Protein AF-A0A6G4A7C7-F1 (afdb_monomer_lite)

Foldseek 3Di:
DDDPDPDDPPPPDDDPPPDPDPDDQPCQVQAQHKDFQQAWFQDPVRDIDHHRFIKHFHDWDADPVRFIKTWIWGFDADPNDTDIDIDTGHGPVRRD

Secondary structure (DSSP, 8-state):
---------------------S---SSGGGTTSEEE-SS-EE-TTS-EEPTT-EEEEEEEEE-TT--EEEEEEEEEEETTEEEEEEEEEEEHHHH-

Sequence (96 aa):
MYQNSYGYPNVYHNQYLDYHYNRTPEFANKIGQFFTIPHPVTLSTGYTIPANTRIFIHNVSITSTGEELVTIVVSILKGGSWVSETIRDIPAKQLS

Structure (mmCIF, N/CA/C/O backbone):
data_AF-A0A6G4A7C7-F1
#
_entry.id   AF-A0A6G4A7C7-F1
#
loop_
_atom_site.group_PDB
_atom_site.id
_atom_site.type_symbol
_atom_site.label_atom_id
_atom_site.label_alt_id
_atom_site.label_comp_id
_atom_site.label_asym_id
_atom_site.label_entity_id
_atom_site.label_seq_id
_atom_site.pdbx_PDB_ins_code
_atom_site.Cartn_x
_atom_site.Cartn_y
_atom_site.Cartn_z
_atom_site.occupancy
_atom_site.B_iso_or_equiv
_atom_site.auth_seq_id
_atom_site.auth_comp_id
_atom_site.auth_asym_id
_atom_site.auth_atom_id
_atom_site.pdbx_PDB_model_num
ATOM 1 N N . MET A 1 1 ? 15.338 -36.492 29.917 1.00 31.97 1 MET A N 1
ATOM 2 C CA . MET A 1 1 ? 15.639 -35.902 28.596 1.00 31.97 1 MET A CA 1
ATOM 3 C C . MET A 1 1 ? 14.959 -34.545 28.556 1.00 31.97 1 MET A C 1
ATOM 5 O O . MET A 1 1 ? 13.741 -34.501 28.633 1.00 31.97 1 MET A O 1
ATOM 9 N N . TYR A 1 2 ? 15.733 -33.460 28.593 1.00 30.03 2 TYR A N 1
ATOM 10 C CA . TYR A 1 2 ? 15.213 -32.090 28.584 1.00 30.03 2 TYR A CA 1
ATOM 11 C C . TYR A 1 2 ? 15.034 -31.642 27.134 1.00 30.03 2 TYR A C 1
ATOM 13 O O . TYR A 1 2 ? 16.014 -31.528 26.402 1.00 30.03 2 TYR A O 1
ATOM 21 N N . GLN A 1 3 ? 13.792 -31.410 26.719 1.00 33.72 3 GLN A N 1
ATOM 22 C CA . GLN A 1 3 ? 13.482 -30.819 25.423 1.00 33.72 3 GLN A CA 1
ATOM 23 C C . GLN A 1 3 ? 13.241 -29.321 25.634 1.00 33.72 3 GLN A C 1
ATOM 25 O O . GLN A 1 3 ? 12.172 -28.907 26.075 1.00 33.72 3 GLN A O 1
ATOM 30 N N . ASN A 1 4 ? 14.268 -28.512 25.363 1.00 35.56 4 ASN A N 1
ATOM 31 C CA . ASN A 1 4 ? 14.138 -27.060 25.280 1.00 35.56 4 ASN A CA 1
ATOM 32 C C . ASN A 1 4 ? 13.355 -26.719 24.008 1.00 35.56 4 ASN A C 1
ATOM 34 O O . ASN A 1 4 ? 13.891 -26.775 22.903 1.00 35.56 4 ASN A O 1
ATOM 38 N N . SER A 1 5 ? 12.075 -26.395 24.173 1.00 35.19 5 SER A N 1
ATOM 39 C CA . SER A 1 5 ? 11.248 -25.843 23.105 1.00 35.19 5 SER A CA 1
ATOM 40 C C . SER A 1 5 ? 11.479 -24.334 23.077 1.00 35.19 5 SER A C 1
ATOM 42 O O . SER A 1 5 ? 11.003 -23.613 23.954 1.00 35.19 5 SER A O 1
ATOM 44 N N . TYR A 1 6 ? 12.263 -23.851 22.111 1.00 35.56 6 TYR A N 1
ATOM 45 C CA . TYR A 1 6 ? 12.392 -22.421 21.830 1.00 35.56 6 TYR A CA 1
ATOM 46 C C . TYR A 1 6 ? 11.060 -21.911 21.266 1.00 35.56 6 TYR A C 1
ATOM 48 O O . TYR A 1 6 ? 10.846 -21.862 20.057 1.00 35.56 6 TYR A O 1
ATOM 56 N N . GLY A 1 7 ? 10.137 -21.578 22.167 1.00 32.44 7 GLY A N 1
ATOM 57 C CA . GLY A 1 7 ? 8.896 -20.897 21.839 1.00 32.44 7 GLY A CA 1
ATOM 58 C C . GLY A 1 7 ? 9.195 -19.448 21.479 1.00 32.44 7 GLY A C 1
ATOM 59 O O . GLY A 1 7 ? 9.482 -18.635 22.354 1.00 32.44 7 GLY A O 1
ATOM 60 N N . TYR A 1 8 ? 9.120 -19.118 20.191 1.00 33.06 8 TYR A N 1
ATOM 61 C CA . TYR A 1 8 ? 8.932 -17.734 19.771 1.00 33.06 8 TYR A CA 1
ATOM 62 C C . TYR A 1 8 ? 7.648 -17.209 20.430 1.00 33.06 8 TYR A C 1
ATOM 64 O O . TYR A 1 8 ? 6.607 -17.863 20.299 1.00 33.06 8 TYR A O 1
ATOM 72 N N . PRO A 1 9 ? 7.672 -16.065 21.138 1.00 38.25 9 PRO A N 1
ATOM 73 C CA . PRO A 1 9 ? 6.445 -15.479 21.640 1.00 38.25 9 PRO A CA 1
ATOM 74 C C . PRO A 1 9 ? 5.615 -15.051 20.432 1.00 38.25 9 PRO A C 1
ATOM 76 O O . PRO A 1 9 ? 5.985 -14.157 19.673 1.00 38.25 9 PRO A O 1
ATOM 79 N N . ASN A 1 10 ? 4.499 -15.740 20.230 1.00 37.72 10 ASN A N 1
ATOM 80 C CA . ASN A 1 10 ? 3.483 -15.363 19.269 1.00 37.72 10 ASN A CA 1
ATOM 81 C C . ASN A 1 10 ? 2.774 -14.127 19.848 1.00 37.72 10 ASN A C 1
ATOM 83 O O . ASN A 1 10 ? 1.878 -14.252 20.678 1.00 37.72 10 ASN A O 1
ATOM 87 N N . VAL A 1 11 ? 3.236 -12.926 19.485 1.00 37.59 11 VAL A N 1
ATOM 88 C CA . VAL A 1 11 ? 2.778 -11.639 20.058 1.00 37.59 11 VAL A CA 1
ATOM 89 C C . VAL A 1 11 ? 1.372 -11.236 19.562 1.00 37.59 11 VAL A C 1
ATOM 91 O O . VAL A 1 11 ? 0.906 -10.134 19.817 1.00 37.59 11 VAL A O 1
ATOM 94 N N . TYR A 1 12 ? 0.635 -12.126 18.894 1.00 39.38 12 TYR A N 1
ATOM 95 C CA . TYR A 1 12 ? -0.733 -11.870 18.424 1.00 39.38 12 TYR A CA 1
ATOM 96 C C . TYR A 1 12 ? -1.797 -12.181 19.484 1.00 39.38 12 TYR A C 1
ATOM 98 O O . TYR A 1 12 ? -2.830 -12.781 19.187 1.00 39.38 12 TYR A O 1
ATOM 106 N N . HIS A 1 13 ? -1.554 -11.797 20.737 1.00 36.00 13 HIS A N 1
ATOM 107 C CA . HIS A 1 13 ? -2.543 -11.956 21.796 1.00 36.00 13 HIS A CA 1
ATOM 108 C C . HIS A 1 13 ? -2.872 -10.604 22.430 1.00 36.00 13 HIS A C 1
ATOM 110 O O . HIS A 1 13 ? -2.046 -10.003 23.109 1.00 36.00 13 HIS A O 1
ATOM 116 N N . ASN A 1 14 ? -4.128 -10.198 22.223 1.00 38.06 14 ASN A N 1
ATOM 117 C CA . ASN A 1 14 ? -4.872 -9.171 22.953 1.00 38.06 14 ASN A CA 1
ATOM 118 C C . ASN A 1 14 ? -4.595 -7.707 22.627 1.00 38.06 14 ASN A C 1
ATOM 120 O O . ASN A 1 14 ? -4.020 -7.020 23.459 1.00 38.06 14 ASN A O 1
ATOM 12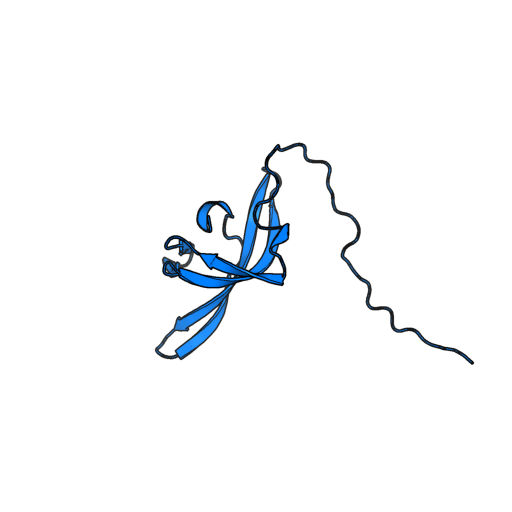4 N N . GLN A 1 15 ? -5.161 -7.205 21.522 1.00 37.72 15 GLN A N 1
ATOM 125 C CA . GLN A 1 15 ? -5.760 -5.858 21.482 1.00 37.72 15 GLN A CA 1
ATOM 126 C C . GLN A 1 15 ? -6.993 -5.835 20.557 1.00 37.72 15 GLN A C 1
ATOM 128 O O . GLN A 1 15 ? -7.098 -5.007 19.660 1.00 37.72 15 GLN A O 1
ATOM 133 N N . TYR A 1 16 ? -7.959 -6.736 20.781 1.00 38.53 16 TYR A N 1
ATOM 134 C CA . TYR A 1 16 ? -9.352 -6.438 20.421 1.00 38.53 16 TYR A CA 1
ATOM 135 C C . TYR A 1 16 ? -9.861 -5.425 21.449 1.00 38.53 16 TYR A C 1
ATOM 137 O O . TYR A 1 16 ? -10.546 -5.775 22.406 1.00 38.53 16 TYR A O 1
ATOM 145 N N . LEU A 1 17 ? -9.407 -4.177 21.319 1.00 39.59 17 LEU A N 1
ATOM 146 C CA . LEU A 1 17 ? -10.033 -3.075 22.024 1.00 39.59 17 LEU A CA 1
ATOM 147 C C . LEU A 1 17 ? -11.401 -2.867 21.385 1.00 39.59 17 LEU A C 1
ATOM 149 O O . LEU A 1 17 ? -11.520 -2.586 20.195 1.00 39.59 17 LEU A O 1
ATOM 153 N N . ASP A 1 18 ? -12.391 -3.078 22.235 1.00 36.66 18 ASP A N 1
ATOM 154 C CA . ASP A 1 18 ? -13.836 -2.984 22.091 1.00 36.66 18 ASP A CA 1
ATOM 155 C C . ASP A 1 18 ? -14.284 -1.578 21.634 1.00 36.66 18 ASP A C 1
ATOM 157 O O . ASP A 1 18 ? -14.958 -0.838 22.347 1.00 36.66 18 ASP A O 1
ATOM 161 N N . TYR A 1 19 ? -13.850 -1.149 20.447 1.00 38.47 19 TYR A N 1
ATOM 162 C CA . TYR A 1 19 ? -14.329 0.075 19.816 1.00 38.47 19 TYR A CA 1
ATOM 163 C C . TYR A 1 19 ? -15.409 -0.285 18.805 1.00 38.47 19 TYR A C 1
ATOM 165 O O . TYR A 1 19 ? -15.144 -0.619 17.652 1.00 38.47 19 TYR A O 1
ATOM 173 N N . HIS A 1 20 ? -16.651 -0.180 19.276 1.00 36.97 20 HIS A N 1
ATOM 174 C CA . HIS A 1 20 ? -17.883 -0.105 18.497 1.00 36.97 20 HIS A CA 1
ATOM 175 C C . HIS A 1 20 ? -17.857 1.066 17.487 1.00 36.97 20 HIS A C 1
ATOM 177 O O . HIS A 1 20 ? -18.581 2.050 17.619 1.00 36.97 20 HIS A O 1
ATOM 183 N N . TYR A 1 21 ? -17.042 0.953 16.441 1.00 44.38 21 TYR A N 1
ATOM 184 C CA . TYR A 1 21 ? -17.211 1.675 15.187 1.00 44.38 21 TYR A CA 1
ATOM 185 C C . TYR A 1 21 ? -17.579 0.637 14.126 1.00 44.38 21 TYR A C 1
ATOM 187 O O . TYR A 1 21 ? -16.796 -0.249 13.809 1.00 44.38 21 TYR A O 1
ATOM 195 N N . ASN A 1 22 ? -18.803 0.728 13.600 1.00 47.16 22 ASN A N 1
ATOM 196 C CA . ASN A 1 22 ? -19.442 -0.222 12.673 1.00 47.16 22 ASN A CA 1
ATOM 197 C C . ASN 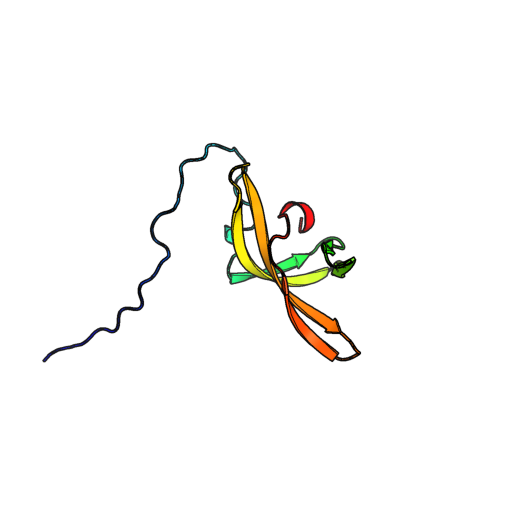A 1 22 ? -18.784 -0.327 11.274 1.00 47.16 22 ASN A C 1
ATOM 199 O O . ASN A 1 22 ? -19.472 -0.556 10.280 1.00 47.16 22 ASN A O 1
ATOM 203 N N . ARG A 1 23 ? -17.467 -0.149 11.151 1.00 55.59 23 ARG A N 1
ATOM 204 C CA . ARG A 1 23 ? -16.712 -0.506 9.947 1.00 55.59 23 ARG A CA 1
ATOM 205 C C . ARG A 1 23 ? -15.844 -1.707 10.281 1.00 55.59 23 ARG A C 1
ATOM 207 O O . ARG A 1 23 ? -14.818 -1.577 10.935 1.00 55.59 23 ARG A O 1
ATOM 214 N N . THR A 1 24 ? -16.264 -2.880 9.817 1.00 65.56 24 THR A N 1
ATOM 215 C CA . THR A 1 24 ? -15.366 -4.031 9.697 1.00 65.56 24 THR A CA 1
ATOM 216 C C . THR A 1 24 ? -14.126 -3.595 8.915 1.00 65.56 24 THR A C 1
ATOM 218 O O . THR A 1 24 ? -14.303 -3.098 7.798 1.00 65.56 24 THR A O 1
ATOM 221 N N . PRO A 1 25 ? -12.911 -3.751 9.471 1.00 72.44 25 PRO A N 1
ATOM 222 C CA . PRO A 1 25 ? -11.680 -3.400 8.774 1.00 72.44 25 PRO A CA 1
ATOM 223 C C . PRO A 1 25 ? -11.593 -4.150 7.439 1.00 72.44 25 PRO A C 1
ATOM 225 O O . PRO A 1 25 ? -11.745 -5.374 7.396 1.00 72.44 25 PRO A O 1
ATOM 228 N N . GLU A 1 26 ? -11.397 -3.415 6.350 1.00 86.25 26 GLU A N 1
ATOM 229 C CA . GLU A 1 26 ? -11.417 -3.927 4.980 1.00 86.25 26 GLU A CA 1
ATOM 230 C C . GLU A 1 26 ? -10.147 -4.723 4.646 1.00 86.25 26 GLU A C 1
ATOM 232 O O . GLU A 1 26 ? -10.192 -5.703 3.895 1.00 86.25 26 GLU A O 1
ATOM 237 N N . PHE A 1 27 ? -9.011 -4.313 5.211 1.00 93.00 27 PHE A N 1
ATOM 238 C CA . PHE A 1 27 ? -7.694 -4.866 4.909 1.00 93.00 27 PHE A CA 1
ATOM 239 C C . PHE A 1 27 ? -7.132 -5.742 6.028 1.00 93.00 27 PHE A C 1
ATOM 241 O O . PHE A 1 27 ? -6.179 -6.483 5.779 1.00 93.00 27 PHE A O 1
ATOM 248 N N . ALA A 1 28 ? -7.711 -5.737 7.235 1.00 89.56 28 ALA A N 1
ATOM 249 C CA . ALA A 1 28 ?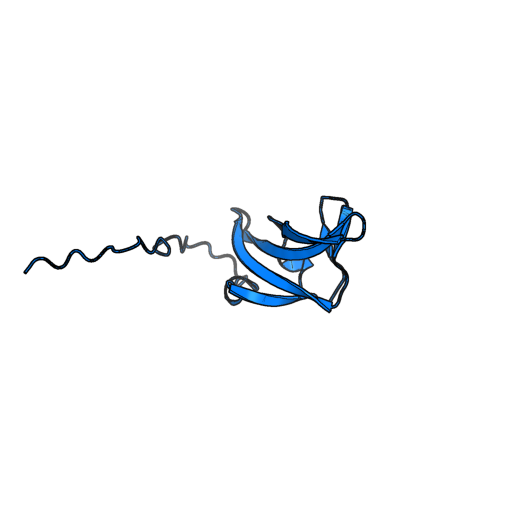 -7.220 -6.582 8.332 1.00 89.56 28 ALA A CA 1
ATOM 250 C C . ALA A 1 28 ? -7.223 -8.083 7.984 1.00 89.56 28 ALA A C 1
ATOM 252 O O . ALA A 1 28 ? -6.292 -8.804 8.336 1.00 89.56 28 ALA A O 1
ATOM 253 N N . ASN A 1 29 ? -8.217 -8.561 7.226 1.00 90.06 29 ASN A N 1
ATOM 254 C CA . ASN A 1 29 ? -8.268 -9.952 6.753 1.00 90.06 29 ASN A CA 1
ATOM 255 C C . ASN A 1 29 ? -7.356 -10.236 5.540 1.00 90.06 29 ASN A C 1
ATOM 257 O O . ASN A 1 29 ? -7.292 -11.377 5.080 1.00 90.06 29 ASN A O 1
ATOM 261 N N . LYS A 1 30 ? -6.658 -9.217 5.021 1.00 93.19 30 LYS A N 1
ATOM 262 C CA . LYS A 1 30 ? -5.719 -9.311 3.893 1.00 93.19 30 LYS A CA 1
ATOM 263 C C . LYS A 1 30 ? -4.256 -9.250 4.333 1.00 93.19 30 LYS A C 1
ATOM 265 O O . LYS A 1 30 ? -3.385 -9.362 3.476 1.00 93.19 30 LYS A O 1
ATOM 270 N N . ILE A 1 31 ? -3.960 -9.094 5.629 1.00 94.62 31 ILE A N 1
ATOM 271 C CA . ILE A 1 31 ? -2.580 -9.125 6.144 1.00 94.62 31 ILE A CA 1
ATOM 272 C C . ILE A 1 31 ? -1.888 -10.417 5.688 1.00 94.62 31 ILE A C 1
ATOM 274 O O . ILE A 1 31 ? -2.448 -11.510 5.784 1.00 94.62 31 ILE A O 1
ATOM 278 N N . GLY A 1 32 ? -0.669 -10.287 5.165 1.00 94.81 32 GLY A N 1
ATOM 279 C CA . GLY A 1 32 ? 0.100 -11.403 4.619 1.00 94.81 32 GLY A CA 1
ATOM 280 C C . GLY A 1 32 ? -0.282 -11.801 3.190 1.00 94.81 32 GLY A C 1
ATOM 281 O O . GLY A 1 32 ? 0.245 -12.787 2.677 1.00 94.81 32 GLY A O 1
ATOM 282 N N . GLN A 1 33 ? -1.186 -11.066 2.535 1.00 96.81 33 GLN A N 1
ATOM 283 C CA . GLN A 1 33 ? -1.656 -11.364 1.183 1.00 96.81 33 GLN A CA 1
ATOM 284 C C . GLN A 1 33 ? -1.271 -10.265 0.195 1.00 96.81 33 GLN A C 1
ATOM 286 O O . GLN A 1 33 ? -0.989 -9.120 0.554 1.00 96.81 33 GLN A O 1
ATOM 291 N N . PHE A 1 34 ? -1.289 -10.628 -1.086 1.00 96.94 34 PHE A N 1
ATOM 292 C CA . PHE A 1 34 ? -1.205 -9.650 -2.158 1.00 96.94 34 PHE A CA 1
ATOM 293 C C . PHE A 1 34 ? -2.582 -9.082 -2.488 1.00 96.94 34 PHE A C 1
ATOM 295 O O . PHE A 1 34 ? -3.568 -9.814 -2.551 1.00 96.94 34 PHE A O 1
ATOM 302 N N . PHE A 1 35 ? -2.613 -7.792 -2.788 1.00 96.19 35 PHE A N 1
ATOM 303 C CA . PHE A 1 35 ? -3.784 -7.056 -3.232 1.00 96.19 35 PHE A CA 1
ATOM 304 C C . PHE A 1 35 ? -3.433 -6.259 -4.492 1.00 96.19 35 PHE A C 1
ATOM 306 O O . PHE A 1 35 ? -2.308 -5.782 -4.633 1.00 96.19 35 PHE A O 1
ATOM 313 N N . THR A 1 36 ? -4.375 -6.135 -5.421 1.00 96.75 36 THR A N 1
ATOM 314 C CA . THR A 1 36 ? -4.199 -5.341 -6.643 1.00 96.75 36 THR A CA 1
ATOM 315 C C . THR A 1 36 ? -4.990 -4.055 -6.490 1.00 96.75 36 THR A C 1
ATOM 317 O O . THR A 1 36 ? -6.208 -4.120 -6.341 1.00 96.75 36 THR A O 1
ATOM 320 N N . ILE A 1 37 ? -4.317 -2.904 -6.534 1.00 95.38 37 ILE A N 1
ATOM 321 C CA . ILE A 1 37 ? -5.000 -1.617 -6.367 1.00 95.38 37 ILE A CA 1
ATOM 322 C C . ILE A 1 37 ? -5.873 -1.299 -7.594 1.00 95.38 37 ILE A C 1
ATOM 324 O O . ILE A 1 37 ? -5.368 -1.350 -8.718 1.00 95.38 37 ILE A O 1
ATOM 328 N N . PRO A 1 38 ? -7.168 -0.982 -7.426 1.00 95.69 38 PRO A N 1
ATOM 329 C CA . PRO A 1 38 ? -8.082 -0.746 -8.545 1.00 95.69 38 PRO A CA 1
ATOM 330 C C . PRO A 1 38 ? -7.864 0.625 -9.201 1.00 95.69 38 PRO A C 1
ATOM 332 O O . PRO A 1 38 ? -8.133 0.804 -10.391 1.00 95.69 38 PRO A O 1
ATOM 335 N N . HIS A 1 39 ? -7.343 1.592 -8.444 1.00 95.12 39 HIS A N 1
ATOM 336 C CA . HIS A 1 39 ? -7.167 2.982 -8.855 1.00 95.12 39 HIS A CA 1
ATOM 337 C C . HIS A 1 39 ? -5.770 3.497 -8.466 1.00 95.12 39 HIS A C 1
ATOM 339 O O . HIS A 1 39 ? -5.106 2.882 -7.629 1.00 95.12 39 HIS A O 1
ATOM 345 N N . PRO A 1 40 ? -5.275 4.586 -9.086 1.00 95.00 40 PRO A N 1
ATOM 346 C CA . PRO A 1 40 ? -3.994 5.171 -8.708 1.00 95.00 40 PRO A CA 1
ATOM 347 C C . PRO A 1 40 ? -4.026 5.735 -7.282 1.00 95.00 40 PRO A C 1
ATOM 349 O O . PRO A 1 40 ? -5.001 6.374 -6.892 1.00 95.00 40 PRO A O 1
ATOM 352 N N . VAL A 1 41 ? -2.935 5.554 -6.536 1.00 93.94 41 VAL A N 1
ATOM 353 C CA . VAL A 1 41 ? -2.816 5.986 -5.135 1.00 93.94 41 VAL A CA 1
ATOM 354 C C . VAL A 1 41 ? -1.674 6.977 -4.986 1.00 93.94 41 VAL A C 1
ATOM 356 O O . VAL A 1 41 ? -0.506 6.618 -5.138 1.00 93.94 41 VAL A O 1
ATOM 359 N N . THR A 1 42 ? -2.004 8.227 -4.669 1.00 91.88 42 THR A N 1
ATOM 360 C CA . THR A 1 42 ? -1.011 9.273 -4.406 1.00 91.88 42 THR A CA 1
ATOM 361 C C . THR A 1 42 ? -0.574 9.226 -2.950 1.00 91.88 42 THR A C 1
ATOM 363 O O . THR A 1 42 ? -1.369 9.445 -2.037 1.00 91.88 42 THR A O 1
ATOM 366 N N . LEU A 1 43 ? 0.710 8.960 -2.738 1.00 85.62 43 LEU A N 1
ATOM 367 C CA . LEU A 1 43 ? 1.328 8.923 -1.421 1.00 85.62 43 LEU A CA 1
ATOM 368 C C . LEU A 1 43 ? 1.643 10.335 -0.921 1.00 85.62 43 LEU A C 1
ATOM 370 O O . LEU A 1 43 ? 1.809 11.271 -1.704 1.00 85.62 43 LEU A O 1
ATOM 374 N N . SER A 1 44 ? 1.841 10.473 0.390 1.00 81.62 44 SER A N 1
ATOM 375 C CA . SER A 1 44 ? 2.285 11.728 1.020 1.00 81.62 44 SER A CA 1
ATOM 376 C C . SER A 1 44 ? 3.634 12.235 0.494 1.00 81.62 44 SER A C 1
ATOM 378 O O . SER A 1 44 ? 3.903 13.431 0.529 1.00 81.62 44 SER A O 1
ATOM 380 N N . THR A 1 45 ? 4.469 11.342 -0.042 1.00 80.62 45 THR A N 1
ATOM 381 C CA . THR A 1 45 ? 5.746 11.675 -0.690 1.00 80.62 45 THR A CA 1
ATOM 382 C C . THR A 1 45 ? 5.585 12.312 -2.074 1.00 80.62 45 THR A C 1
ATOM 384 O O . THR A 1 45 ? 6.579 12.708 -2.678 1.00 80.62 45 THR A O 1
ATOM 387 N N . GLY A 1 46 ? 4.361 12.376 -2.609 1.00 84.44 46 GLY A N 1
ATOM 388 C CA . GLY A 1 46 ? 4.061 12.823 -3.971 1.00 84.44 46 GLY A CA 1
ATOM 389 C C . GLY A 1 46 ? 4.214 11.731 -5.037 1.00 84.44 46 GLY A C 1
ATOM 390 O O . GLY A 1 46 ? 3.796 11.926 -6.177 1.00 84.44 46 GLY A O 1
ATOM 391 N N . TYR A 1 47 ? 4.766 10.564 -4.690 1.00 86.12 47 TYR A N 1
ATOM 392 C CA . TYR A 1 47 ? 4.797 9.417 -5.597 1.00 86.12 47 TYR A CA 1
ATOM 393 C C . TYR A 1 47 ? 3.388 8.843 -5.786 1.00 86.12 47 TYR A C 1
ATOM 395 O O . TYR A 1 47 ? 2.642 8.688 -4.822 1.00 86.12 47 TYR A O 1
ATOM 403 N N . THR A 1 48 ? 3.037 8.491 -7.023 1.00 92.38 48 THR A N 1
ATOM 404 C CA . THR A 1 48 ? 1.758 7.845 -7.344 1.00 92.38 48 THR A CA 1
ATOM 405 C C . THR A 1 48 ? 1.991 6.378 -7.671 1.00 92.38 48 THR A C 1
ATOM 407 O O . THR A 1 48 ? 2.695 6.068 -8.632 1.00 92.38 48 THR A O 1
ATOM 410 N N . ILE A 1 49 ? 1.378 5.479 -6.900 1.00 92.81 49 ILE A N 1
ATOM 411 C CA . ILE A 1 49 ? 1.317 4.057 -7.238 1.00 92.81 49 ILE A CA 1
ATOM 412 C C . ILE A 1 49 ? 0.257 3.889 -8.341 1.00 92.81 49 ILE A C 1
ATOM 414 O O . ILE A 1 49 ? -0.899 4.255 -8.115 1.00 92.81 49 ILE A O 1
ATOM 418 N N . PRO A 1 50 ? 0.600 3.378 -9.536 1.00 93.88 50 PRO A N 1
ATOM 419 C CA . PRO A 1 50 ? -0.355 3.243 -10.637 1.00 93.88 50 PRO A CA 1
ATOM 420 C C . PRO A 1 50 ? -1.454 2.214 -10.355 1.00 93.88 50 PRO A C 1
ATOM 422 O O . PRO A 1 50 ? -1.197 1.202 -9.707 1.00 93.88 50 PRO A O 1
ATOM 425 N N . ALA A 1 51 ? -2.643 2.398 -10.932 1.00 95.38 51 ALA A N 1
ATOM 426 C CA . ALA A 1 51 ? -3.686 1.370 -10.913 1.00 95.38 51 ALA A CA 1
ATOM 427 C C . ALA A 1 51 ? -3.164 0.011 -11.423 1.00 95.38 51 ALA A C 1
ATOM 429 O O . ALA A 1 51 ? -2.251 -0.052 -12.248 1.00 95.38 51 ALA A O 1
ATOM 430 N N . ASN A 1 52 ? -3.774 -1.075 -10.954 1.00 95.31 52 ASN A N 1
ATOM 431 C CA . ASN A 1 52 ? -3.395 -2.465 -11.217 1.00 95.31 52 ASN A CA 1
ATOM 432 C C . ASN A 1 52 ? -2.013 -2.878 -10.680 1.00 95.31 52 ASN A C 1
ATOM 434 O O . ASN A 1 52 ? -1.508 -3.948 -11.027 1.00 95.31 52 ASN A O 1
ATOM 438 N N . THR A 1 53 ? -1.402 -2.077 -9.804 1.00 94.88 53 THR A N 1
ATOM 439 C CA . THR A 1 53 ? -0.167 -2.479 -9.122 1.00 94.88 53 THR A CA 1
ATOM 440 C C . THR A 1 53 ? -0.469 -3.529 -8.057 1.00 94.88 53 THR A C 1
ATOM 442 O O . THR A 1 53 ? -1.353 -3.358 -7.215 1.00 94.88 53 THR A O 1
ATOM 445 N N . ARG A 1 54 ? 0.294 -4.624 -8.071 1.00 96.12 54 ARG A N 1
ATOM 446 C CA . ARG A 1 54 ? 0.224 -5.656 -7.037 1.00 96.12 54 ARG A CA 1
ATOM 447 C C . ARG A 1 54 ? 1.070 -5.236 -5.837 1.00 96.12 54 ARG A C 1
ATOM 449 O O . ARG A 1 54 ? 2.279 -5.058 -5.960 1.00 96.12 54 ARG A O 1
ATOM 456 N N . ILE A 1 55 ? 0.429 -5.114 -4.684 1.00 96.44 55 ILE A N 1
ATOM 457 C CA . ILE A 1 55 ? 1.038 -4.727 -3.411 1.00 96.44 55 ILE A CA 1
ATOM 458 C C . ILE A 1 55 ? 0.888 -5.859 -2.398 1.00 96.44 55 ILE A C 1
ATOM 460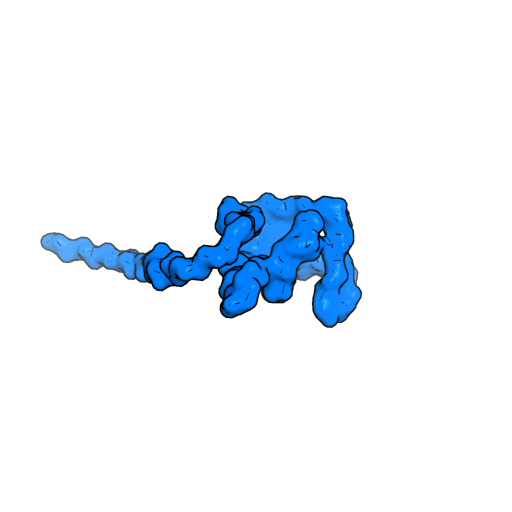 O O . ILE A 1 55 ? -0.046 -6.653 -2.484 1.00 96.44 55 ILE A O 1
ATOM 464 N N . PHE A 1 56 ? 1.804 -5.954 -1.442 1.00 97.94 56 PHE A N 1
ATOM 465 C CA . PHE A 1 56 ? 1.703 -6.883 -0.320 1.00 97.94 56 PHE A CA 1
ATOM 466 C C . PHE A 1 56 ? 1.206 -6.143 0.919 1.00 97.94 56 PHE A C 1
ATOM 468 O O . PHE A 1 56 ? 1.771 -5.113 1.285 1.00 97.94 56 PHE A O 1
ATOM 475 N N . ILE A 1 57 ? 0.169 -6.662 1.574 1.00 97.69 57 ILE A N 1
ATOM 476 C CA . ILE A 1 57 ? -0.375 -6.074 2.799 1.00 97.69 57 ILE A CA 1
ATOM 477 C C . ILE A 1 57 ? 0.449 -6.580 3.982 1.00 97.69 57 ILE A C 1
ATOM 479 O O . ILE A 1 57 ? 0.326 -7.730 4.402 1.00 97.69 57 ILE A O 1
ATOM 483 N N . HIS A 1 58 ? 1.317 -5.721 4.508 1.00 96.88 58 HIS A N 1
ATOM 484 C CA . HIS A 1 58 ? 2.251 -6.077 5.573 1.00 96.88 58 HIS A CA 1
ATOM 485 C C . HIS A 1 58 ? 1.624 -5.954 6.962 1.00 96.88 58 HIS A C 1
ATOM 487 O O . HIS A 1 58 ? 1.832 -6.819 7.805 1.00 96.88 58 HIS A O 1
ATOM 493 N N . ASN A 1 59 ? 0.870 -4.883 7.212 1.00 96.00 59 ASN A N 1
ATOM 494 C CA . ASN A 1 59 ? 0.207 -4.663 8.494 1.00 96.00 59 ASN A CA 1
ATOM 495 C C . ASN A 1 59 ? -1.015 -3.752 8.335 1.00 96.00 59 ASN A C 1
ATOM 497 O O . ASN A 1 59 ? -1.091 -2.988 7.373 1.00 96.00 59 ASN A O 1
ATOM 501 N N . VAL A 1 60 ? -1.917 -3.788 9.312 1.00 94.44 60 VAL A N 1
ATOM 502 C CA . VAL A 1 60 ? -3.032 -2.847 9.448 1.00 94.44 60 VAL A CA 1
ATOM 503 C C . VAL A 1 60 ? -3.064 -2.316 10.878 1.00 94.44 60 VAL A C 1
ATOM 505 O O . VAL A 1 60 ? -2.891 -3.075 11.830 1.00 94.44 60 VAL A O 1
ATOM 508 N N . SER A 1 61 ? -3.275 -1.013 11.033 1.00 93.12 61 SER A N 1
ATOM 509 C CA . SER A 1 61 ? -3.533 -0.358 12.313 1.00 93.12 61 SER A CA 1
ATOM 510 C C . SER A 1 61 ? -4.858 0.397 12.257 1.00 93.12 61 SER A C 1
ATOM 512 O O . SER A 1 61 ? -5.313 0.813 11.194 1.00 93.12 61 SER A O 1
ATOM 514 N N . ILE A 1 62 ? -5.496 0.555 13.413 1.00 90.12 62 ILE A N 1
ATOM 515 C CA . ILE A 1 62 ? -6.723 1.337 13.558 1.00 90.12 62 ILE A CA 1
ATOM 516 C C . ILE A 1 62 ? -6.397 2.501 14.486 1.00 90.12 62 ILE A C 1
ATOM 518 O O . ILE A 1 62 ? -5.867 2.297 15.581 1.00 90.12 62 ILE A O 1
ATOM 522 N N . THR A 1 63 ? -6.655 3.727 14.037 1.00 89.00 63 THR A N 1
ATOM 523 C CA . THR A 1 63 ? -6.430 4.925 14.853 1.00 89.00 63 THR A CA 1
ATOM 524 C C . THR A 1 63 ? -7.463 5.025 15.978 1.00 89.00 63 THR A C 1
ATOM 526 O O . THR A 1 63 ? -8.516 4.390 15.948 1.00 89.00 63 THR A O 1
ATOM 529 N N . SER A 1 64 ? -7.221 5.906 16.952 1.00 84.12 64 SER A N 1
ATOM 530 C CA . SER A 1 64 ? -8.210 6.228 17.994 1.00 84.12 64 SER A CA 1
ATOM 531 C C . SER A 1 64 ? -9.513 6.825 17.444 1.00 84.12 64 SER A C 1
ATOM 533 O O . SER A 1 64 ? -10.527 6.809 18.137 1.00 84.12 64 SER A O 1
ATOM 535 N N . THR A 1 65 ? -9.504 7.340 16.209 1.00 86.81 65 THR A N 1
ATOM 536 C CA . THR A 1 65 ? -10.690 7.838 15.497 1.00 86.81 65 THR A CA 1
ATOM 537 C C . THR A 1 65 ? -11.392 6.762 14.661 1.00 86.81 65 THR A C 1
ATOM 539 O O . THR A 1 65 ? -12.398 7.060 14.019 1.00 86.81 65 THR A O 1
ATOM 542 N N . GLY A 1 66 ? -10.884 5.524 14.658 1.00 84.06 66 GLY A N 1
ATOM 543 C CA . GLY A 1 66 ? -11.433 4.406 13.889 1.00 84.06 66 GLY A CA 1
ATOM 544 C C . GLY A 1 66 ? -11.007 4.374 12.418 1.00 84.06 66 GLY A C 1
ATOM 545 O O . GLY A 1 66 ? -11.602 3.640 11.631 1.00 84.06 66 GLY A O 1
ATOM 546 N N . GLU A 1 67 ? -10.006 5.163 12.014 1.00 89.62 67 GLU A N 1
ATOM 547 C CA . GLU A 1 67 ? -9.465 5.104 10.653 1.00 89.62 67 GLU A CA 1
ATOM 548 C C . GLU A 1 67 ? -8.539 3.893 10.507 1.00 89.62 67 GLU A C 1
ATOM 550 O O . GLU A 1 67 ? -7.609 3.706 11.290 1.00 89.62 67 GLU A O 1
ATOM 555 N N . GLU A 1 68 ? -8.801 3.071 9.493 1.00 92.44 68 GLU A N 1
ATOM 556 C CA . GLU A 1 68 ? -7.952 1.941 9.132 1.00 92.44 68 GLU A CA 1
ATOM 557 C C . GLU A 1 68 ? -6.787 2.420 8.260 1.00 92.44 68 GLU A C 1
ATOM 559 O O . GLU A 1 68 ? -6.983 2.978 7.174 1.00 92.44 68 GLU A O 1
ATOM 564 N N . LEU A 1 69 ? -5.574 2.179 8.744 1.00 93.94 69 LEU A N 1
ATOM 565 C CA . LEU A 1 69 ? -4.319 2.521 8.098 1.00 93.94 69 LEU A CA 1
ATOM 566 C C . LEU A 1 69 ? -3.574 1.241 7.722 1.00 93.94 69 LEU A C 1
ATOM 568 O O . LEU A 1 69 ? -3.381 0.339 8.536 1.00 93.94 69 LEU A O 1
ATOM 572 N N . VAL A 1 70 ? -3.126 1.165 6.478 1.00 95.50 70 VAL A N 1
ATOM 573 C CA . VAL A 1 70 ? -2.501 -0.014 5.891 1.00 95.50 70 VAL A CA 1
ATOM 574 C C . VAL A 1 70 ? -1.022 0.267 5.657 1.00 95.50 70 VAL A C 1
ATOM 576 O O . VAL A 1 70 ? -0.634 1.281 5.076 1.00 95.50 70 VAL A O 1
ATOM 579 N N . THR A 1 71 ? -0.178 -0.656 6.109 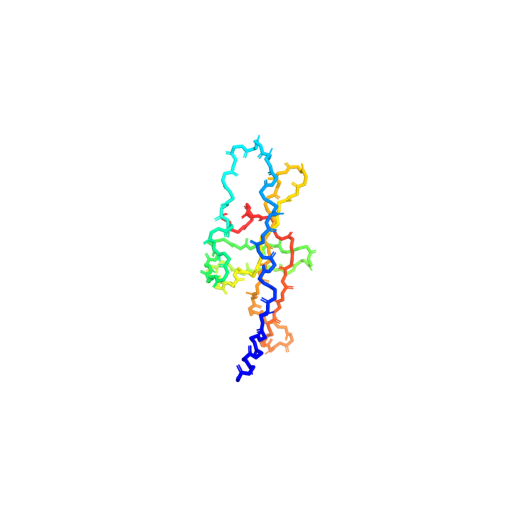1.00 96.62 71 THR A N 1
ATOM 580 C CA . THR A 1 71 ? 1.233 -0.716 5.731 1.00 96.62 71 THR A CA 1
ATOM 581 C C . THR A 1 71 ? 1.393 -1.718 4.604 1.00 96.62 71 THR A C 1
ATOM 583 O O . THR A 1 71 ? 1.019 -2.885 4.748 1.00 96.62 71 THR A O 1
ATOM 586 N N . ILE A 1 72 ? 1.983 -1.278 3.500 1.00 96.69 72 ILE A N 1
ATOM 587 C CA . ILE A 1 72 ? 2.145 -2.078 2.289 1.00 96.69 72 ILE A CA 1
ATOM 588 C C . ILE A 1 72 ? 3.622 -2.229 1.941 1.00 96.69 72 ILE A C 1
ATOM 590 O O . ILE A 1 72 ? 4.442 -1.371 2.271 1.00 96.69 72 ILE A O 1
ATOM 594 N N . VAL A 1 73 ? 3.949 -3.297 1.223 1.00 96.75 73 VAL A N 1
ATOM 595 C CA . VAL A 1 73 ? 5.222 -3.444 0.516 1.00 96.75 73 VAL A CA 1
ATOM 596 C C . VAL A 1 73 ? 4.939 -3.460 -0.980 1.00 96.75 73 VAL A C 1
ATOM 598 O O . VAL A 1 73 ? 4.070 -4.200 -1.446 1.00 96.75 73 VAL A O 1
ATOM 601 N N . VAL A 1 74 ? 5.654 -2.629 -1.734 1.00 95.06 74 VAL A N 1
ATOM 602 C CA . VAL A 1 74 ? 5.453 -2.461 -3.177 1.00 95.06 74 VAL A CA 1
ATOM 603 C C . VAL A 1 74 ? 6.787 -2.290 -3.895 1.00 95.06 74 VAL A C 1
ATOM 605 O O . VAL A 1 74 ? 7.721 -1.684 -3.371 1.00 95.06 74 VAL A O 1
ATOM 608 N N . SER A 1 75 ? 6.877 -2.828 -5.109 1.00 91.75 75 SER A N 1
ATOM 609 C CA . SER A 1 75 ? 7.998 -2.570 -6.009 1.00 91.75 75 SER A CA 1
ATOM 610 C C . SER A 1 75 ? 7.741 -1.295 -6.805 1.00 91.75 75 SER A C 1
ATOM 612 O O . SER A 1 75 ? 6.742 -1.202 -7.514 1.00 91.75 75 SER A O 1
ATOM 614 N N . ILE A 1 76 ? 8.647 -0.325 -6.707 1.00 89.12 76 ILE A N 1
ATOM 615 C CA . ILE A 1 76 ? 8.555 0.956 -7.416 1.00 89.12 76 ILE A CA 1
ATOM 616 C C . ILE A 1 76 ? 9.839 1.235 -8.192 1.00 89.12 76 ILE A C 1
ATOM 618 O O . ILE A 1 76 ? 10.923 0.790 -7.814 1.00 89.12 76 ILE A O 1
ATOM 622 N N . LEU A 1 77 ? 9.716 1.975 -9.291 1.00 87.38 77 LEU A N 1
ATOM 623 C CA . LEU A 1 77 ? 10.853 2.371 -10.113 1.00 87.38 77 LEU A CA 1
ATOM 624 C C . LEU A 1 77 ? 11.466 3.663 -9.555 1.00 87.38 77 LEU A C 1
ATOM 626 O O . LEU A 1 77 ? 10.830 4.717 -9.586 1.00 87.38 77 LEU A O 1
ATOM 630 N N . LYS A 1 78 ? 12.710 3.594 -9.069 1.00 84.00 78 LYS A N 1
ATOM 631 C CA . LYS A 1 78 ? 13.492 4.754 -8.612 1.00 84.00 78 LYS A CA 1
ATOM 632 C C . LYS A 1 78 ? 14.836 4.779 -9.329 1.00 84.00 78 LYS A C 1
ATOM 634 O O . LYS A 1 78 ? 15.573 3.799 -9.309 1.00 84.00 78 LYS A O 1
ATOM 639 N N . GLY A 1 79 ? 15.146 5.888 -10.002 1.00 84.00 79 GLY A N 1
ATOM 640 C CA . GLY A 1 79 ? 16.420 6.047 -10.718 1.00 84.00 79 GLY A CA 1
ATOM 641 C C . GLY A 1 79 ? 16.686 4.961 -11.773 1.00 84.00 79 GLY A C 1
ATOM 642 O O . GLY A 1 79 ? 17.830 4.571 -11.966 1.00 84.00 79 GLY A O 1
ATOM 643 N N . GLY A 1 80 ? 15.636 4.427 -12.409 1.00 89.00 80 GLY A N 1
ATOM 644 C CA . GLY A 1 80 ? 15.744 3.364 -13.419 1.00 89.00 80 GLY A CA 1
ATOM 645 C C . GLY A 1 80 ? 15.872 1.938 -12.869 1.00 89.00 80 GLY A C 1
ATOM 646 O O . GLY A 1 80 ? 15.940 1.003 -13.659 1.00 89.00 80 GLY A O 1
ATOM 647 N N . SER A 1 81 ? 15.861 1.750 -11.546 1.00 91.69 81 SER A N 1
ATOM 648 C CA . SER A 1 81 ? 15.908 0.428 -10.907 1.00 91.69 81 SER A CA 1
ATOM 649 C C . SER A 1 81 ? 14.639 0.138 -10.110 1.00 91.69 81 SER A C 1
ATOM 651 O O . SER A 1 81 ? 14.059 1.034 -9.491 1.00 91.69 81 SER A O 1
ATOM 653 N N . TRP A 1 82 ? 14.206 -1.123 -10.118 1.00 89.50 82 TRP A N 1
ATOM 654 C CA . TRP A 1 82 ? 13.107 -1.586 -9.275 1.00 89.50 82 TRP A CA 1
ATOM 655 C C . TRP A 1 82 ? 13.599 -1.783 -7.848 1.00 89.50 82 TRP A C 1
ATOM 657 O O . TRP A 1 82 ? 14.524 -2.556 -7.604 1.00 89.50 82 TRP A O 1
ATOM 667 N N . VAL A 1 83 ? 12.959 -1.097 -6.908 1.00 91.75 83 VAL A N 1
ATOM 668 C CA . VAL A 1 83 ? 13.253 -1.203 -5.479 1.00 91.75 83 VAL A CA 1
ATOM 669 C C . VAL A 1 83 ? 11.995 -1.592 -4.719 1.00 91.75 83 VAL A C 1
ATOM 671 O O . VAL A 1 83 ? 10.890 -1.183 -5.075 1.00 91.75 83 VAL A O 1
ATOM 674 N N . SER A 1 84 ? 12.159 -2.407 -3.680 1.00 93.56 84 SER A N 1
ATOM 675 C CA . SER A 1 84 ? 11.075 -2.755 -2.763 1.00 93.56 84 SER A CA 1
ATOM 676 C C . SER A 1 84 ? 10.987 -1.699 -1.673 1.00 93.56 84 SER A C 1
ATOM 678 O O . SER A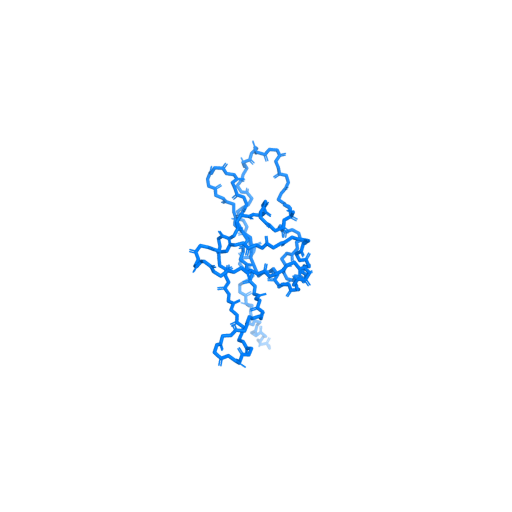 1 84 ? 11.956 -1.494 -0.944 1.00 93.56 84 SER A O 1
ATOM 680 N N . GLU A 1 85 ? 9.827 -1.070 -1.520 1.00 92.81 85 GLU A N 1
ATOM 681 C CA . GLU A 1 85 ? 9.591 -0.082 -0.471 1.00 92.81 85 GLU A CA 1
ATOM 682 C C . GLU A 1 85 ? 8.445 -0.484 0.440 1.00 92.81 85 GLU A C 1
ATOM 684 O O . GLU A 1 85 ? 7.431 -1.022 0.001 1.00 92.81 85 GLU A O 1
ATOM 689 N N . THR A 1 86 ? 8.628 -0.204 1.730 1.00 95.25 86 THR A N 1
ATOM 690 C CA . THR A 1 86 ? 7.569 -0.305 2.733 1.00 95.25 86 THR A CA 1
ATOM 691 C C . THR A 1 86 ? 6.965 1.072 2.931 1.00 95.25 86 THR A C 1
ATOM 693 O O . THR A 1 86 ? 7.654 1.986 3.382 1.00 95.25 86 THR A O 1
ATOM 696 N N . ILE A 1 87 ? 5.681 1.210 2.628 1.00 93.62 87 ILE A N 1
ATOM 697 C CA . ILE A 1 87 ? 4.941 2.457 2.805 1.00 93.62 87 ILE A CA 1
ATOM 698 C C . ILE A 1 87 ? 3.944 2.243 3.934 1.00 93.62 87 ILE A C 1
ATOM 700 O O . ILE A 1 87 ? 3.195 1.268 3.932 1.00 93.62 87 ILE A O 1
ATOM 704 N N . ARG A 1 88 ? 3.977 3.136 4.919 1.00 94.12 88 ARG A N 1
ATOM 705 C CA . ARG A 1 88 ? 3.158 3.065 6.130 1.00 94.12 88 ARG A CA 1
ATOM 706 C C . ARG A 1 88 ? 2.009 4.057 6.053 1.00 94.12 88 ARG A C 1
ATOM 708 O O . ARG A 1 88 ? 2.053 4.995 5.261 1.00 94.12 88 ARG A O 1
ATOM 715 N N . ASP A 1 89 ? 1.027 3.835 6.916 1.00 92.94 89 ASP A N 1
ATOM 716 C CA . ASP A 1 89 ? -0.039 4.787 7.214 1.00 92.94 89 ASP A CA 1
ATOM 717 C C . ASP A 1 89 ? -0.871 5.215 5.991 1.00 92.94 89 ASP A C 1
ATOM 719 O O . ASP A 1 89 ? -1.306 6.360 5.901 1.00 92.94 89 ASP A O 1
ATOM 723 N N . ILE A 1 90 ? -1.109 4.297 5.042 1.00 93.56 90 ILE A N 1
ATOM 724 C CA . ILE A 1 90 ? -2.003 4.547 3.902 1.00 93.56 90 ILE A CA 1
ATOM 725 C C . ILE A 1 90 ? -3.447 4.319 4.358 1.00 93.56 90 ILE A C 1
ATOM 727 O O . ILE A 1 90 ? -3.776 3.192 4.729 1.00 93.56 90 ILE A O 1
ATOM 731 N N . PRO A 1 91 ? -4.343 5.317 4.307 1.00 93.50 91 PRO A N 1
ATOM 732 C CA . PRO A 1 91 ? -5.754 5.094 4.597 1.00 93.50 91 PRO A CA 1
ATOM 733 C C . PRO A 1 91 ? -6.344 4.006 3.695 1.00 93.50 91 PRO A C 1
ATOM 735 O O . PRO A 1 91 ? -6.241 4.103 2.473 1.00 93.50 91 PRO A O 1
ATOM 738 N N . ALA A 1 92 ? -7.015 3.009 4.277 1.00 92.62 92 ALA A N 1
ATOM 739 C CA . ALA A 1 92 ? -7.612 1.890 3.535 1.00 92.62 92 ALA A CA 1
ATOM 740 C C . ALA A 1 92 ? -8.518 2.362 2.382 1.00 92.62 92 ALA A C 1
ATOM 742 O O . ALA A 1 92 ? -8.440 1.834 1.280 1.00 92.62 92 ALA A O 1
ATOM 743 N N . LYS A 1 93 ? -9.268 3.452 2.604 1.00 91.12 93 LYS A N 1
ATOM 744 C CA . LYS A 1 93 ? -10.122 4.131 1.608 1.00 91.12 93 LYS A CA 1
ATOM 745 C C . LYS A 1 93 ? -9.398 4.634 0.351 1.00 91.12 93 LYS A C 1
ATOM 747 O O . LYS A 1 93 ? -10.061 5.040 -0.590 1.00 91.12 93 LYS A O 1
ATOM 752 N N . GLN A 1 94 ? -8.068 4.744 0.377 1.00 91.94 94 GLN A N 1
ATOM 753 C CA . GLN A 1 94 ? -7.276 5.099 -0.802 1.00 91.94 94 GLN A CA 1
ATOM 754 C C . GLN A 1 94 ? -6.893 3.867 -1.622 1.00 91.94 94 GLN A C 1
ATOM 756 O O . GLN A 1 94 ? -6.540 4.010 -2.785 1.00 91.94 94 GLN A O 1
ATOM 761 N N . LEU A 1 95 ? -6.908 2.678 -1.015 1.00 91.62 95 LEU A N 1
ATOM 762 C CA . LEU A 1 95 ? -6.565 1.421 -1.672 1.00 91.62 95 LEU A CA 1
ATOM 763 C C . LEU A 1 95 ? -7.784 0.742 -2.311 1.00 91.62 95 LEU A C 1
ATOM 765 O O . LEU A 1 95 ? -7.579 -0.157 -3.126 1.00 91.62 95 LEU A O 1
ATOM 769 N N . SER A 1 96 ? -9.008 1.131 -1.939 1.00 85.38 96 SER A N 1
ATOM 770 C CA . SER A 1 96 ? -10.270 0.571 -2.440 1.00 85.38 96 SER A CA 1
ATOM 771 C C . SER A 1 96 ? -11.020 1.449 -3.435 1.00 85.38 96 SER A C 1
ATOM 773 O O . SER A 1 96 ? -10.802 2.682 -3.461 1.00 85.38 96 SER A O 1
#

pLDDT: mean 78.6, std 23.56, range [30.03, 97.94]

Radius of gyration: 17.01 Å; chains: 1; bounding box: 36×49×42 Å

Organism: NCBI:txid2678564